Protein AF-A0A962ZLC1-F1 (afdb_monomer_lite)

Secondary structure (DSSP, 8-state):
------------PPPPTTS-S----TT-SSPPP--SS-----SSHHHHHHHHHHHHTT--HHHHHHHHHHHHHHH--

Structure (mmCIF, N/CA/C/O backbone):
data_AF-A0A962ZLC1-F1
#
_entry.id   AF-A0A962ZLC1-F1
#
loop_
_atom_site.group_PDB
_atom_site.id
_atom_site.type_symbol
_atom_site.label_atom_id
_atom_site.label_alt_id
_atom_site.label_comp_id
_atom_site.label_asym_id
_atom_site.label_entity_id
_atom_site.label_seq_id
_atom_site.pdbx_PDB_ins_code
_atom_site.Cartn_x
_atom_site.Cartn_y
_atom_site.Cartn_z
_atom_site.occupancy
_atom_site.B_iso_or_equiv
_atom_site.auth_seq_id
_atom_site.auth_comp_id
_atom_site.auth_asym_id
_atom_site.auth_atom_id
_atom_site.pdbx_PDB_model_num
ATOM 1 N N . MET A 1 1 ? 40.708 23.503 -28.028 1.00 41.28 1 MET A N 1
ATOM 2 C CA . MET A 1 1 ? 39.555 23.067 -28.839 1.00 41.28 1 MET A CA 1
ATOM 3 C C . MET A 1 1 ? 39.361 21.581 -28.590 1.00 41.28 1 MET A C 1
ATOM 5 O O . MET A 1 1 ? 40.009 20.773 -29.233 1.00 41.28 1 MET A O 1
ATOM 9 N N . ILE A 1 2 ? 38.576 21.242 -27.568 1.00 41.81 2 ILE A N 1
ATOM 10 C CA . ILE A 1 2 ? 38.172 19.868 -27.253 1.00 41.81 2 ILE A CA 1
ATOM 11 C C . ILE A 1 2 ? 36.653 19.873 -27.410 1.00 41.81 2 ILE A C 1
ATOM 13 O O . ILE A 1 2 ? 35.966 20.598 -26.693 1.00 41.81 2 ILE A O 1
ATOM 17 N N . LEU A 1 3 ? 36.156 19.162 -28.420 1.00 42.88 3 LEU A N 1
ATOM 18 C CA . LEU A 1 3 ? 34.732 18.935 -28.646 1.00 42.88 3 LEU A CA 1
ATOM 19 C C . LEU A 1 3 ? 34.267 17.855 -27.662 1.00 42.88 3 LEU A C 1
ATOM 21 O O . LEU A 1 3 ? 34.649 16.698 -27.802 1.00 42.88 3 LEU A O 1
ATOM 25 N N . TRP A 1 4 ? 33.454 18.231 -26.675 1.00 56.91 4 TRP A N 1
ATOM 26 C CA . TRP A 1 4 ? 32.644 17.284 -25.910 1.00 56.91 4 TRP A CA 1
ATOM 27 C C . TRP A 1 4 ? 31.412 16.930 -26.747 1.00 56.91 4 TRP A C 1
ATOM 29 O O . TRP A 1 4 ? 30.505 17.748 -26.893 1.00 56.91 4 TRP A O 1
ATOM 39 N N . GLN A 1 5 ? 31.387 15.729 -27.325 1.00 54.16 5 GLN A N 1
ATOM 40 C CA . GLN A 1 5 ? 30.148 15.132 -27.821 1.00 54.16 5 GLN A CA 1
ATOM 41 C C . GLN A 1 5 ? 29.251 14.838 -26.614 1.00 54.16 5 GLN A C 1
ATOM 43 O O . GLN A 1 5 ? 29.582 14.017 -25.762 1.00 54.16 5 GLN A O 1
ATOM 48 N N . LEU A 1 6 ? 28.140 15.569 -26.519 1.00 54.34 6 LEU A N 1
ATOM 49 C CA . LEU A 1 6 ? 27.022 15.238 -25.646 1.00 54.34 6 LEU A CA 1
ATOM 50 C C . LEU A 1 6 ? 26.408 13.940 -26.178 1.00 54.34 6 LEU A C 1
ATOM 52 O O . LEU A 1 6 ? 25.612 13.975 -27.115 1.00 54.34 6 LEU A O 1
ATOM 56 N N . GLU A 1 7 ? 26.785 12.800 -25.606 1.00 50.50 7 GLU A N 1
ATOM 57 C CA . GLU A 1 7 ? 25.963 11.602 -25.743 1.00 50.50 7 GLU A CA 1
ATOM 58 C C . GLU A 1 7 ? 24.585 11.933 -25.150 1.00 50.50 7 GLU A C 1
ATOM 60 O O . GLU A 1 7 ? 24.525 12.498 -24.048 1.00 50.50 7 GLU A O 1
ATOM 65 N N . PRO A 1 8 ? 23.471 11.648 -25.849 1.00 48.91 8 PRO A N 1
ATOM 66 C CA . PRO A 1 8 ? 22.155 11.824 -25.265 1.00 48.91 8 PRO A CA 1
ATOM 67 C C . PRO A 1 8 ? 22.109 10.963 -24.004 1.00 48.91 8 PRO A C 1
ATOM 69 O O . PRO A 1 8 ? 22.175 9.737 -24.091 1.00 48.91 8 PRO A O 1
ATOM 72 N N . VAL A 1 9 ? 22.048 11.604 -22.831 1.00 57.56 9 VAL A N 1
ATOM 73 C CA . VAL A 1 9 ? 21.804 10.919 -21.559 1.00 57.56 9 VAL A CA 1
ATOM 74 C C . VAL A 1 9 ? 20.514 10.152 -21.782 1.00 57.56 9 VAL A C 1
ATOM 76 O O . VAL A 1 9 ? 19.466 10.771 -21.973 1.00 57.56 9 VAL A O 1
ATOM 79 N N . GLY A 1 10 ? 20.648 8.831 -21.928 1.00 43.78 10 GLY A N 1
ATOM 80 C CA . GLY A 1 10 ? 19.616 7.980 -22.490 1.00 43.78 10 GLY A CA 1
ATOM 81 C C . GLY A 1 10 ? 18.281 8.311 -21.852 1.00 43.78 10 GLY A C 1
ATOM 82 O O . GLY A 1 10 ? 18.143 8.259 -20.630 1.00 43.78 10 GLY A O 1
ATOM 83 N N . ALA A 1 11 ? 17.309 8.683 -22.683 1.00 46.03 11 ALA A N 1
ATOM 84 C CA . ALA A 1 11 ? 15.922 8.632 -22.278 1.00 46.03 11 ALA A CA 1
ATOM 85 C C . ALA A 1 11 ? 15.719 7.227 -21.708 1.00 46.03 11 ALA A C 1
ATOM 87 O O . ALA A 1 11 ? 15.902 6.247 -22.434 1.00 46.03 11 ALA A O 1
ATOM 88 N N .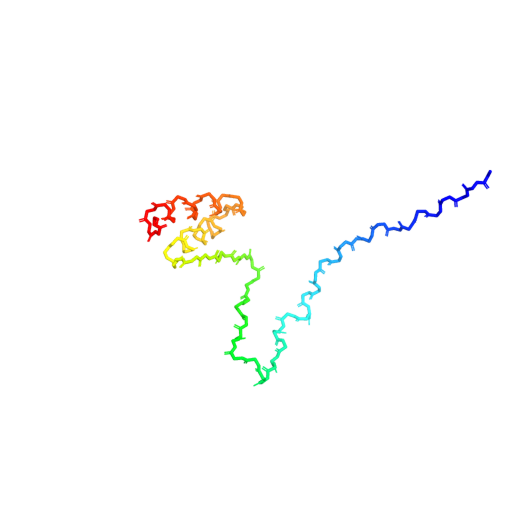 TYR A 1 12 ? 15.446 7.118 -20.406 1.00 45.28 12 TYR A N 1
ATOM 89 C CA . TYR A 1 12 ? 15.033 5.853 -19.818 1.00 45.28 12 TYR A CA 1
ATOM 90 C C . TYR A 1 12 ? 13.745 5.475 -20.540 1.00 45.28 12 TYR A C 1
ATOM 92 O O . TYR A 1 12 ? 12.678 6.009 -20.246 1.00 45.28 12 TYR A O 1
ATOM 100 N N . ALA A 1 13 ? 13.876 4.643 -21.571 1.00 44.00 13 ALA A N 1
ATOM 101 C CA . ALA A 1 13 ? 12.752 4.109 -22.302 1.00 44.00 13 ALA A CA 1
ATOM 102 C C . ALA A 1 13 ? 11.862 3.427 -21.266 1.00 44.00 13 ALA A C 1
ATOM 104 O O . ALA A 1 13 ? 12.312 2.513 -20.569 1.00 44.00 13 ALA A O 1
ATOM 105 N N . ALA A 1 14 ? 10.628 3.914 -21.125 1.00 50.47 14 ALA A N 1
ATOM 106 C CA . ALA A 1 14 ? 9.617 3.192 -20.376 1.00 50.47 14 ALA A CA 1
ATOM 107 C C . ALA A 1 14 ? 9.599 1.754 -20.925 1.00 50.47 14 ALA A C 1
ATOM 109 O O . ALA A 1 14 ? 9.617 1.587 -22.151 1.00 50.47 14 ALA A O 1
ATOM 110 N N . PRO A 1 15 ? 9.669 0.724 -20.064 1.00 47.94 15 PRO A N 1
ATOM 111 C CA . PRO A 1 15 ? 9.706 -0.652 -20.530 1.00 47.94 15 PRO A CA 1
ATOM 112 C C . PRO A 1 15 ? 8.491 -0.897 -21.431 1.00 47.94 15 PRO A C 1
ATOM 114 O O . PRO A 1 15 ? 7.358 -0.703 -21.006 1.00 47.94 15 PRO A O 1
ATOM 117 N N . ASN A 1 16 ? 8.760 -1.262 -22.689 1.00 55.19 16 ASN A N 1
ATOM 118 C CA . ASN A 1 16 ? 7.756 -1.503 -23.719 1.00 55.19 16 ASN A CA 1
ATOM 119 C C . ASN A 1 16 ? 6.670 -2.455 -23.200 1.00 55.19 16 ASN A C 1
ATOM 121 O O . ASN A 1 16 ? 6.957 -3.603 -22.851 1.00 55.19 16 ASN A O 1
ATOM 125 N N . ASP A 1 17 ? 5.416 -2.016 -23.283 1.00 51.38 17 ASP A N 1
ATOM 126 C CA . ASP A 1 17 ? 4.192 -2.739 -22.897 1.00 51.38 17 ASP A CA 1
ATOM 127 C C . ASP A 1 17 ? 3.951 -4.067 -23.665 1.00 51.38 17 ASP A C 1
ATOM 129 O O . ASP A 1 17 ? 2.920 -4.721 -23.506 1.00 51.38 17 ASP A O 1
ATOM 133 N N . ALA A 1 18 ? 4.897 -4.482 -24.517 1.00 48.72 18 ALA A N 1
ATOM 134 C CA . ALA A 1 18 ? 4.852 -5.680 -25.355 1.00 48.72 18 ALA A CA 1
ATOM 135 C C . ALA A 1 18 ? 5.754 -6.837 -24.862 1.00 48.72 18 ALA A C 1
ATOM 137 O O . ALA A 1 18 ? 5.689 -7.930 -25.419 1.00 48.72 18 ALA A O 1
ATOM 138 N N . GLN A 1 19 ? 6.563 -6.642 -23.810 1.00 52.53 19 GLN A N 1
ATOM 139 C CA . GLN A 1 19 ? 7.341 -7.711 -23.143 1.00 52.53 19 GLN A CA 1
ATOM 140 C C . GLN A 1 19 ? 6.680 -8.212 -21.841 1.00 52.53 19 GLN A C 1
ATOM 142 O O . GLN A 1 19 ? 7.272 -8.970 -21.080 1.00 52.53 19 GLN A O 1
ATOM 147 N N . SER A 1 20 ? 5.438 -7.801 -21.579 1.00 56.06 20 SER A N 1
ATOM 148 C CA . SER A 1 20 ? 4.780 -7.835 -20.264 1.00 56.06 20 SER A CA 1
ATOM 149 C C . SER A 1 20 ? 4.159 -9.175 -19.839 1.00 56.06 20 SER A C 1
ATOM 151 O O . SER A 1 20 ? 3.387 -9.207 -18.879 1.00 56.06 20 SER A O 1
ATOM 153 N N . ALA A 1 21 ? 4.471 -10.282 -20.514 1.00 56.44 21 ALA A N 1
ATOM 154 C CA . ALA A 1 21 ? 4.219 -11.608 -19.958 1.00 56.44 21 ALA A CA 1
ATOM 155 C C . ALA A 1 21 ? 5.491 -12.050 -19.226 1.00 56.44 21 ALA A C 1
ATOM 157 O O . ALA A 1 21 ? 6.564 -12.002 -19.835 1.00 56.44 21 ALA A O 1
ATOM 158 N N . PRO A 1 22 ? 5.418 -12.461 -17.946 1.00 62.44 22 PRO A N 1
ATOM 159 C CA . PRO A 1 22 ? 6.593 -13.000 -17.280 1.00 62.44 22 PRO A CA 1
ATOM 160 C C . PRO A 1 22 ? 7.175 -14.120 -18.139 1.00 62.44 22 PRO A C 1
ATOM 162 O O . PRO A 1 22 ? 6.429 -14.948 -18.665 1.00 62.44 22 PRO A O 1
ATOM 165 N N . ILE A 1 23 ? 8.500 -14.123 -18.314 1.00 68.31 23 ILE A N 1
ATOM 166 C CA . ILE A 1 23 ? 9.189 -15.252 -18.937 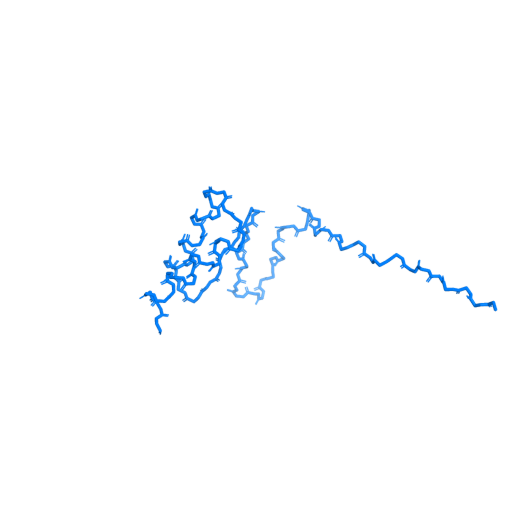1.00 68.31 23 ILE A CA 1
ATOM 167 C C . ILE A 1 23 ? 8.805 -16.473 -18.102 1.00 68.31 23 ILE A C 1
ATOM 169 O O . ILE A 1 23 ? 9.198 -16.571 -16.940 1.00 68.31 23 ILE A O 1
ATOM 173 N N . ILE A 1 24 ? 7.989 -17.365 -18.669 1.00 65.00 24 ILE A N 1
ATOM 174 C CA . ILE A 1 24 ? 7.573 -18.594 -17.995 1.00 65.00 24 ILE A CA 1
ATOM 175 C C . ILE A 1 24 ? 8.769 -19.547 -18.023 1.00 65.00 24 ILE A C 1
ATOM 177 O O . ILE A 1 24 ? 8.892 -20.419 -18.884 1.00 65.00 24 ILE A O 1
ATOM 181 N N . ASP A 1 25 ? 9.697 -19.329 -17.096 1.00 72.31 25 ASP A N 1
ATOM 182 C CA . ASP A 1 25 ? 10.783 -20.252 -16.819 1.00 72.31 25 ASP A CA 1
ATOM 183 C C . ASP A 1 25 ? 10.253 -21.339 -15.885 1.00 72.31 25 ASP A C 1
ATOM 185 O O . ASP A 1 25 ? 9.989 -21.117 -14.707 1.00 72.31 25 ASP A O 1
ATOM 189 N N . HIS A 1 26 ? 10.114 -22.544 -16.420 1.00 73.31 26 HIS A N 1
ATOM 190 C CA . HIS A 1 26 ? 9.684 -23.735 -15.690 1.00 73.31 26 HIS A CA 1
ATOM 191 C C . HIS A 1 26 ? 10.677 -24.154 -14.587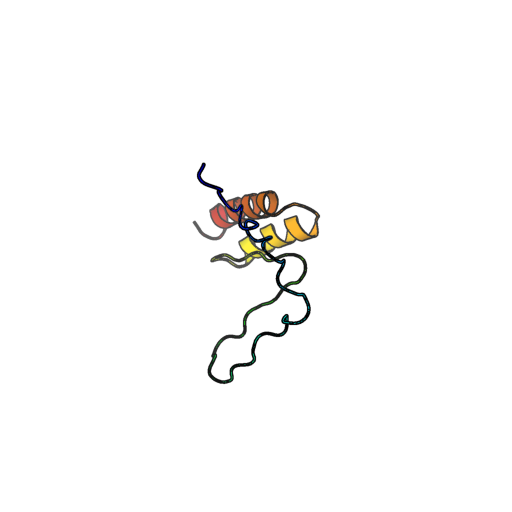 1.00 73.31 26 HIS A C 1
ATOM 193 O O . HIS A 1 26 ? 10.360 -25.028 -13.782 1.00 73.31 26 HIS A O 1
ATOM 199 N N . ARG A 1 27 ? 11.865 -23.534 -14.515 1.00 78.50 27 ARG A N 1
ATOM 200 C CA . ARG A 1 27 ? 12.793 -23.651 -13.379 1.00 78.50 27 ARG A CA 1
ATOM 201 C C . ARG A 1 27 ? 12.481 -22.676 -12.237 1.00 78.50 27 ARG A C 1
ATOM 203 O O . ARG A 1 27 ? 12.977 -22.880 -11.127 1.00 78.50 27 ARG A O 1
ATOM 210 N N . GLN A 1 28 ? 11.686 -21.629 -12.466 1.00 74.44 28 GLN A N 1
ATOM 211 C CA . GLN A 1 28 ? 11.284 -20.690 -11.422 1.00 74.44 28 GLN A CA 1
ATOM 212 C C . GLN A 1 28 ? 10.111 -21.251 -10.615 1.00 74.44 28 GLN A C 1
ATOM 214 O O . GLN A 1 28 ? 9.059 -21.592 -11.145 1.00 74.44 28 GLN A O 1
ATOM 219 N N . ARG A 1 29 ? 10.294 -21.332 -9.293 1.00 76.94 29 ARG A N 1
ATOM 220 C CA . ARG A 1 29 ? 9.277 -21.843 -8.355 1.00 76.94 29 ARG A CA 1
ATOM 221 C C . ARG A 1 29 ? 8.219 -20.808 -7.966 1.00 76.94 29 ARG A C 1
ATOM 223 O O . ARG A 1 29 ? 7.222 -21.172 -7.354 1.00 76.94 29 ARG A O 1
ATOM 230 N N . PHE A 1 30 ? 8.438 -19.541 -8.308 1.00 78.56 30 PHE A N 1
ATOM 231 C CA . PHE A 1 30 ? 7.537 -18.440 -7.996 1.00 78.56 30 PHE A CA 1
ATOM 232 C C . PHE A 1 30 ? 7.337 -17.598 -9.245 1.00 78.56 30 PHE A C 1
ATOM 234 O O . PHE A 1 30 ? 8.306 -17.141 -9.849 1.00 78.56 30 PHE A O 1
ATOM 241 N N . LEU A 1 31 ? 6.076 -17.411 -9.618 1.00 81.12 31 LEU A N 1
ATOM 242 C CA . LEU A 1 31 ? 5.705 -16.498 -10.686 1.00 81.12 31 LEU A CA 1
ATOM 243 C C . LEU A 1 31 ? 5.596 -15.087 -10.100 1.00 81.12 31 LEU A C 1
ATOM 245 O O . LEU A 1 31 ? 5.037 -14.931 -9.010 1.00 81.12 31 LEU A O 1
ATOM 249 N N . PRO A 1 32 ? 6.110 -14.058 -10.789 1.00 81.75 32 PRO A N 1
ATOM 250 C CA . PRO A 1 32 ? 5.944 -12.693 -10.328 1.00 81.75 32 PRO A CA 1
ATOM 251 C C . PRO A 1 32 ? 4.468 -12.298 -10.401 1.00 81.75 32 PRO A C 1
ATOM 253 O O . PRO A 1 32 ? 3.760 -12.619 -11.359 1.00 81.75 32 PRO A O 1
ATOM 256 N N . VAL A 1 33 ? 4.017 -11.551 -9.398 1.00 86.88 33 VAL A N 1
ATOM 257 C CA . VAL A 1 33 ? 2.749 -10.827 -9.487 1.00 86.88 33 VAL A CA 1
ATOM 258 C C . VAL A 1 33 ? 2.980 -9.621 -10.390 1.00 86.88 33 VAL A C 1
ATOM 260 O O . VAL A 1 33 ? 3.984 -8.927 -10.250 1.00 86.88 33 VAL A O 1
ATOM 263 N N . VAL A 1 34 ? 2.071 -9.374 -11.330 1.00 85.44 34 VAL A N 1
ATOM 264 C CA . VAL A 1 34 ? 2.144 -8.243 -12.263 1.00 85.44 34 VAL A CA 1
ATOM 265 C C . VAL A 1 34 ? 0.894 -7.381 -12.135 1.00 85.44 34 VAL A C 1
ATOM 267 O O . VAL A 1 34 ? -0.216 -7.896 -12.014 1.00 85.44 34 VAL A O 1
ATOM 270 N N . ALA A 1 35 ? 1.070 -6.062 -12.170 1.00 89.12 35 ALA A N 1
ATOM 271 C CA . ALA A 1 35 ? -0.020 -5.094 -12.126 1.00 89.12 35 ALA A CA 1
ATOM 272 C C . ALA A 1 35 ? 0.264 -3.948 -13.103 1.00 89.12 35 ALA A C 1
ATOM 274 O O . ALA A 1 35 ? 1.403 -3.507 -13.219 1.00 89.12 35 ALA A O 1
ATOM 275 N N . ARG A 1 36 ? -0.768 -3.472 -13.813 1.00 89.75 36 ARG A N 1
ATOM 276 C CA . ARG A 1 36 ? -0.622 -2.403 -14.821 1.00 89.75 36 ARG A CA 1
ATOM 277 C C . ARG A 1 36 ? -0.590 -1.002 -14.208 1.00 89.75 36 ARG A C 1
ATOM 279 O O . ARG A 1 36 ? 0.148 -0.153 -14.680 1.00 89.75 36 ARG A O 1
ATOM 286 N N . ASN A 1 37 ? -1.402 -0.773 -13.175 1.00 89.75 37 ASN A N 1
ATOM 287 C CA . ASN A 1 37 ? -1.709 0.580 -12.692 1.00 89.75 37 ASN A CA 1
ATOM 288 C C . ASN A 1 37 ? -0.995 0.939 -11.380 1.00 89.75 37 ASN A C 1
ATOM 290 O O . ASN A 1 37 ? -0.922 2.107 -11.022 1.00 89.75 37 ASN A O 1
ATOM 294 N N . GLY A 1 38 ? -0.495 -0.056 -10.648 1.00 92.31 38 GLY A N 1
ATOM 295 C CA . GLY A 1 38 ? 0.149 0.142 -9.354 1.00 92.31 38 GLY A CA 1
ATOM 296 C C . GLY A 1 38 ? 0.228 -1.153 -8.555 1.00 92.31 38 GLY A C 1
ATOM 297 O O . GLY A 1 38 ? -0.543 -2.086 -8.786 1.00 92.31 38 GLY A O 1
ATOM 298 N N . MET A 1 39 ? 1.177 -1.211 -7.626 1.00 97.62 39 MET A N 1
ATOM 299 C CA . MET A 1 39 ? 1.404 -2.343 -6.734 1.00 97.62 39 MET A CA 1
ATOM 300 C C . MET A 1 39 ? 1.887 -1.827 -5.381 1.00 97.62 39 MET A C 1
ATOM 302 O O . MET A 1 39 ? 2.697 -0.905 -5.328 1.00 97.62 39 MET A O 1
ATOM 306 N N . VAL A 1 40 ? 1.417 -2.454 -4.306 1.00 97.75 40 VAL A N 1
ATOM 307 C CA . VAL A 1 40 ? 1.936 -2.266 -2.949 1.00 97.75 40 VAL A CA 1
ATOM 308 C C . VAL A 1 40 ? 2.444 -3.617 -2.466 1.00 97.75 40 VAL A C 1
ATOM 310 O O . VAL A 1 40 ? 1.760 -4.627 -2.622 1.00 97.75 40 VAL A O 1
ATOM 313 N N . VAL A 1 41 ? 3.660 -3.641 -1.927 1.00 97.25 41 VAL A N 1
ATOM 314 C CA . VAL A 1 41 ? 4.317 -4.848 -1.412 1.00 97.25 41 VAL A CA 1
ATOM 315 C C . VAL A 1 41 ? 4.833 -4.536 -0.017 1.00 97.25 41 VAL A C 1
ATOM 317 O O . VAL A 1 41 ? 5.434 -3.487 0.201 1.00 97.25 41 VAL A O 1
ATOM 320 N N . GLY A 1 42 ? 4.613 -5.447 0.922 1.00 96.00 42 GLY A N 1
ATOM 321 C CA . GLY A 1 42 ? 5.046 -5.291 2.302 1.00 96.00 42 GLY A CA 1
ATOM 322 C C . GLY A 1 42 ? 5.062 -6.626 3.045 1.00 96.00 42 GLY A C 1
ATOM 323 O O . GLY A 1 42 ? 4.650 -7.643 2.484 1.00 96.00 42 GLY A O 1
ATOM 324 N N . PRO A 1 43 ? 5.552 -6.632 4.295 1.00 96.56 43 PRO A N 1
ATOM 325 C CA . PRO A 1 43 ? 5.658 -7.841 5.112 1.00 96.56 43 PRO A CA 1
ATOM 326 C C . PRO A 1 43 ? 4.307 -8.346 5.648 1.00 96.56 43 PRO A C 1
ATOM 328 O O . PRO A 1 43 ? 4.233 -9.473 6.126 1.00 96.56 43 PRO A O 1
ATOM 331 N N . GLU A 1 44 ? 3.249 -7.536 5.576 1.00 98.19 44 GLU A N 1
ATOM 332 C CA . GLU A 1 44 ? 1.935 -7.831 6.146 1.00 98.19 44 GLU A CA 1
ATOM 333 C C . GLU A 1 44 ? 0.828 -7.470 5.141 1.00 98.19 44 GLU A C 1
ATOM 335 O O . GLU A 1 44 ? 0.902 -6.449 4.450 1.00 98.19 44 GLU A O 1
ATOM 340 N N . GLN A 1 45 ? -0.167 -8.353 5.015 1.00 98.19 45 GLN A N 1
ATOM 341 C CA . GLN A 1 45 ? -1.170 -8.285 3.954 1.00 98.19 45 GLN A CA 1
ATOM 342 C C . GLN A 1 45 ? -2.159 -7.128 4.150 1.00 98.19 45 GLN A C 1
ATOM 344 O O . GLN A 1 45 ? -2.417 -6.403 3.192 1.00 98.19 45 GLN A O 1
ATOM 349 N N . LEU A 1 46 ? -2.688 -6.921 5.359 1.00 98.25 46 LEU A N 1
ATOM 350 C CA . LEU A 1 46 ? -3.673 -5.871 5.640 1.00 98.25 46 LEU A CA 1
ATOM 351 C C . LEU A 1 46 ? -3.085 -4.478 5.390 1.0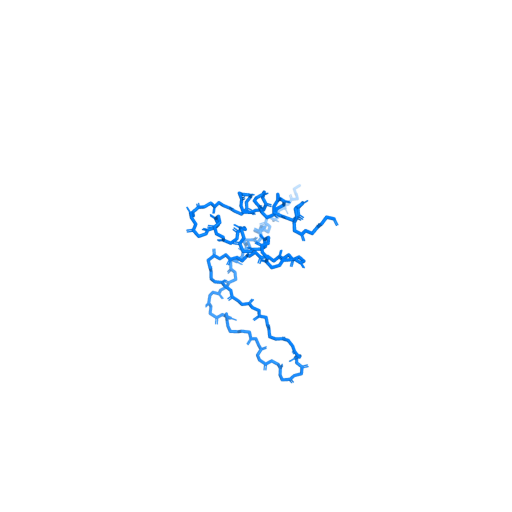0 98.25 46 LEU A C 1
ATOM 353 O O . LEU A 1 46 ? -3.747 -3.616 4.819 1.00 98.25 46 LEU A O 1
ATOM 357 N N . ALA A 1 47 ? -1.824 -4.255 5.744 1.00 98.69 47 ALA A N 1
ATOM 358 C CA . ALA A 1 47 ? -1.138 -2.998 5.504 1.00 98.69 47 ALA A CA 1
ATOM 359 C C . ALA A 1 47 ? -0.922 -2.744 4.011 1.00 98.69 47 ALA A C 1
ATOM 361 O O . ALA A 1 47 ? -1.150 -1.628 3.537 1.00 98.69 47 ALA A O 1
ATOM 362 N N . ALA A 1 48 ? -0.540 -3.777 3.253 1.00 98.56 48 ALA A N 1
ATOM 363 C CA . ALA A 1 48 ? -0.448 -3.675 1.800 1.00 98.56 48 ALA A CA 1
ATOM 364 C C . ALA A 1 48 ? -1.821 -3.391 1.160 1.00 98.56 48 ALA A C 1
ATOM 366 O O . ALA A 1 48 ? -1.908 -2.596 0.223 1.00 98.56 48 ALA A O 1
ATOM 367 N N . GLU A 1 49 ? -2.900 -3.982 1.683 1.00 98.56 49 GLU A N 1
ATOM 368 C CA . GLU A 1 49 ? -4.275 -3.725 1.241 1.00 98.56 49 GLU A CA 1
ATOM 369 C C . GLU A 1 49 ? -4.723 -2.283 1.523 1.00 98.56 49 GLU A C 1
ATOM 371 O O . GLU A 1 49 ? -5.341 -1.665 0.655 1.00 98.56 49 GLU A O 1
ATOM 376 N N . VAL A 1 50 ? -4.357 -1.706 2.674 1.00 98.69 50 VAL A N 1
ATOM 377 C CA . VAL A 1 50 ? -4.629 -0.292 2.994 1.00 98.69 50 VAL A CA 1
ATOM 378 C C . VAL A 1 50 ? -3.932 0.640 1.998 1.00 98.69 50 VAL A C 1
ATOM 380 O O . VAL A 1 50 ? -4.573 1.528 1.434 1.00 98.69 50 VAL A O 1
ATOM 383 N N . GLY A 1 51 ? -2.644 0.418 1.717 1.00 98.69 51 GLY A N 1
ATOM 384 C CA . GLY A 1 51 ? -1.925 1.188 0.697 1.00 98.69 51 GLY A CA 1
ATOM 385 C C . GLY A 1 51 ? -2.524 1.027 -0.701 1.00 98.69 51 GLY A C 1
ATOM 386 O O . GLY A 1 51 ? -2.662 2.001 -1.443 1.00 98.69 51 GLY A O 1
ATOM 387 N N . LEU A 1 52 ? -2.921 -0.197 -1.060 1.00 98.56 52 LEU A N 1
ATOM 388 C CA . LEU A 1 52 ? -3.570 -0.483 -2.337 1.00 98.56 52 LEU A CA 1
ATOM 389 C C . LEU A 1 52 ? -4.916 0.240 -2.463 1.00 98.56 52 LEU A C 1
ATOM 391 O O . LEU A 1 52 ? -5.249 0.699 -3.556 1.00 98.56 52 LEU A O 1
ATOM 395 N N . GLN A 1 53 ? -5.678 0.360 -1.375 1.00 98.69 53 GLN A N 1
ATOM 396 C CA . GLN A 1 53 ? -6.937 1.096 -1.374 1.00 98.69 53 GLN A CA 1
ATOM 397 C C . GLN A 1 53 ? -6.711 2.586 -1.654 1.00 98.69 53 GLN A C 1
ATOM 399 O O . GLN A 1 53 ? -7.395 3.143 -2.505 1.00 98.69 53 GLN A O 1
ATOM 404 N N . VAL A 1 54 ? -5.680 3.200 -1.064 1.00 98.75 54 VAL A N 1
ATOM 405 C CA . VAL A 1 54 ? -5.319 4.599 -1.360 1.00 98.75 54 VAL A CA 1
ATOM 406 C C . VAL A 1 54 ? -4.951 4.800 -2.834 1.00 98.75 54 VAL A C 1
ATOM 408 O O . VAL A 1 54 ? -5.393 5.775 -3.439 1.00 98.75 54 VAL A O 1
ATOM 411 N N . LEU A 1 55 ? -4.213 3.866 -3.450 1.00 98.38 55 LEU A N 1
ATOM 412 C CA . LEU A 1 55 ? -3.955 3.914 -4.898 1.00 98.38 55 LEU A CA 1
ATOM 413 C C . LEU A 1 55 ? -5.246 3.791 -5.720 1.00 98.38 55 LEU A C 1
ATOM 415 O O . LEU A 1 55 ? -5.415 4.494 -6.715 1.00 98.38 55 LEU A O 1
ATOM 419 N N . ARG A 1 56 ? -6.163 2.896 -5.324 1.00 98.12 56 ARG A N 1
ATOM 420 C CA . ARG A 1 56 ? -7.464 2.717 -5.997 1.00 98.12 56 ARG A CA 1
ATOM 421 C C . ARG A 1 56 ? -8.344 3.958 -5.898 1.00 98.12 56 ARG A C 1
ATOM 423 O O . ARG A 1 56 ? -9.056 4.256 -6.853 1.00 98.12 56 ARG A O 1
ATOM 430 N N . ASP A 1 57 ? -8.243 4.684 -4.792 1.00 98.50 57 ASP A N 1
ATOM 431 C CA . ASP A 1 57 ? -8.996 5.910 -4.533 1.00 98.50 57 ASP A CA 1
ATOM 432 C C . ASP A 1 57 ? -8.373 7.146 -5.217 1.00 98.50 57 ASP A C 1
ATOM 434 O O . ASP A 1 57 ? -8.882 8.259 -5.089 1.00 98.50 57 ASP A O 1
ATOM 438 N N . GLY A 1 58 ? -7.297 6.958 -5.994 1.00 97.75 58 GLY A N 1
ATOM 439 C CA . GLY A 1 58 ? -6.658 7.999 -6.801 1.00 97.75 58 GLY A CA 1
ATOM 440 C C . GLY A 1 58 ? -5.478 8.704 -6.127 1.00 97.75 58 GLY A C 1
ATOM 441 O O . GLY A 1 58 ? -4.969 9.681 -6.677 1.00 97.75 58 GLY A O 1
ATOM 442 N N . GLY A 1 59 ? -5.031 8.222 -4.964 1.00 98.31 59 GLY A N 1
ATOM 443 C CA . GLY A 1 59 ? -3.801 8.680 -4.321 1.00 98.31 59 GLY A CA 1
ATOM 444 C C . GLY A 1 59 ? -2.547 8.284 -5.106 1.00 98.31 59 GLY A C 1
ATOM 445 O O . GLY A 1 59 ? -2.552 7.352 -5.915 1.00 98.31 59 GLY A O 1
ATOM 446 N N . ASN A 1 60 ? -1.446 8.992 -4.866 1.00 98.50 60 ASN A N 1
ATOM 447 C CA . ASN A 1 60 ? -0.160 8.680 -5.486 1.00 98.50 60 ASN A CA 1
ATOM 448 C C . ASN A 1 60 ? 0.639 7.640 -4.664 1.00 98.50 60 ASN A C 1
ATOM 450 O O . ASN A 1 60 ? 0.214 7.172 -3.606 1.00 98.50 60 ASN A O 1
ATOM 454 N N . ALA A 1 61 ? 1.834 7.281 -5.144 1.00 98.44 61 ALA A N 1
ATOM 455 C CA . ALA A 1 61 ? 2.700 6.304 -4.479 1.00 98.44 61 ALA A CA 1
ATOM 456 C C . ALA A 1 61 ? 3.152 6.724 -3.065 1.00 98.44 61 ALA A C 1
ATOM 458 O O . ALA A 1 61 ? 3.320 5.867 -2.199 1.00 98.44 61 ALA A O 1
ATOM 459 N N . VAL A 1 62 ? 3.340 8.023 -2.818 1.00 98.69 62 VAL A N 1
ATOM 460 C CA . VAL A 1 62 ? 3.697 8.568 -1.499 1.00 98.69 62 VAL A CA 1
ATOM 461 C C . VAL A 1 62 ? 2.514 8.446 -0.542 1.00 98.69 62 VAL A C 1
ATOM 463 O O . VAL A 1 62 ? 2.698 7.961 0.572 1.00 98.69 62 VAL A O 1
ATOM 466 N N . ASP A 1 63 ? 1.303 8.800 -0.982 1.00 98.69 63 ASP A N 1
ATOM 467 C CA . ASP A 1 63 ? 0.084 8.675 -0.170 1.00 98.69 63 ASP A CA 1
ATOM 468 C C . ASP A 1 63 ? -0.134 7.215 0.260 1.00 98.69 63 ASP A C 1
ATOM 470 O O . ASP A 1 63 ? -0.355 6.917 1.437 1.00 98.69 63 ASP A O 1
ATOM 474 N N . ALA A 1 64 ? 0.015 6.286 -0.690 1.00 98.75 64 ALA A N 1
ATOM 475 C CA . ALA A 1 64 ? -0.086 4.853 -0.443 1.00 98.75 64 ALA A CA 1
ATOM 476 C C . ALA A 1 64 ? 0.997 4.336 0.516 1.00 98.75 64 ALA A C 1
ATOM 478 O O . ALA A 1 64 ? 0.698 3.529 1.399 1.00 98.75 64 ALA A O 1
ATOM 479 N N . ALA A 1 65 ? 2.243 4.804 0.388 1.00 98.62 65 ALA A N 1
ATOM 480 C CA . ALA A 1 65 ? 3.333 4.423 1.285 1.00 98.62 65 ALA A CA 1
ATOM 481 C C . ALA A 1 65 ? 3.103 4.927 2.718 1.00 98.62 65 ALA A C 1
ATOM 483 O O . ALA A 1 65 ? 3.328 4.179 3.669 1.00 98.62 65 ALA A O 1
ATOM 484 N N . VAL A 1 66 ? 2.604 6.157 2.882 1.00 98.75 66 VAL A N 1
ATOM 485 C CA . VAL A 1 66 ? 2.259 6.722 4.196 1.00 98.75 66 VAL A CA 1
ATOM 486 C C . VAL A 1 66 ? 1.139 5.913 4.853 1.00 98.75 66 VAL A C 1
ATOM 488 O O . VAL A 1 66 ? 1.273 5.515 6.010 1.00 98.75 66 VAL A O 1
ATOM 491 N N . ALA A 1 67 ? 0.071 5.600 4.114 1.00 98.75 67 ALA A N 1
ATOM 492 C CA . ALA A 1 67 ? -1.029 4.783 4.626 1.00 98.75 67 ALA A CA 1
ATOM 493 C C . ALA A 1 67 ? -0.579 3.356 4.994 1.00 98.75 67 ALA A C 1
ATOM 495 O O . ALA A 1 67 ? -0.919 2.859 6.068 1.00 98.75 67 ALA A O 1
ATOM 496 N N . THR A 1 68 ? 0.251 2.733 4.150 1.00 98.81 68 THR A N 1
ATOM 497 C CA . THR A 1 68 ? 0.863 1.420 4.424 1.00 98.81 68 THR A CA 1
ATOM 498 C C . THR A 1 68 ? 1.711 1.470 5.694 1.00 98.81 68 THR A C 1
ATOM 500 O O . THR A 1 68 ? 1.598 0.587 6.537 1.00 98.81 68 THR A O 1
ATOM 503 N N . GLY A 1 69 ? 2.534 2.510 5.868 1.00 98.56 69 GLY A N 1
ATOM 504 C CA . GLY A 1 69 ? 3.385 2.679 7.048 1.00 98.56 69 GLY A CA 1
ATOM 505 C C . GLY A 1 69 ? 2.589 2.818 8.347 1.00 98.5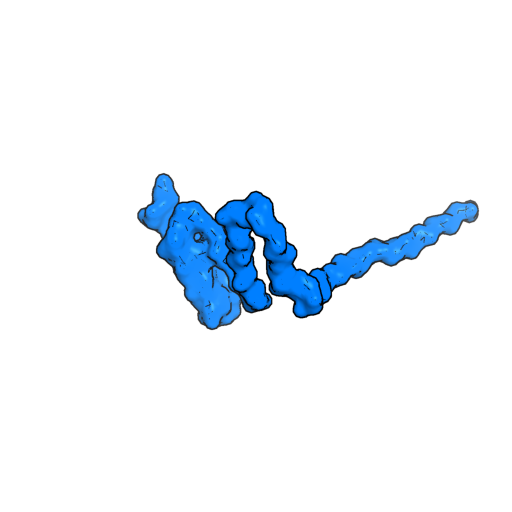6 69 GLY A C 1
ATOM 506 O O . GLY A 1 69 ? 2.923 2.173 9.339 1.00 98.56 69 GLY A O 1
ATOM 507 N N . PHE A 1 70 ? 1.501 3.597 8.337 1.00 98.56 70 PHE A N 1
ATOM 508 C CA . PHE A 1 70 ? 0.602 3.692 9.492 1.00 98.56 70 PHE A CA 1
ATOM 509 C C . PHE A 1 70 ? -0.097 2.368 9.803 1.00 98.56 70 PHE A C 1
ATOM 511 O O . PHE A 1 70 ? -0.226 2.018 10.974 1.00 98.56 70 PHE A O 1
ATOM 518 N N . ALA A 1 71 ? -0.525 1.622 8.783 1.00 98.69 71 ALA A N 1
ATOM 519 C CA . ALA A 1 71 ? -1.124 0.308 8.984 1.00 98.69 71 ALA A CA 1
ATOM 520 C C . ALA A 1 71 ? -0.109 -0.695 9.556 1.00 98.69 71 ALA A C 1
ATOM 522 O O . ALA A 1 71 ? -0.419 -1.352 10.546 1.00 98.69 71 ALA A O 1
ATOM 523 N N . LEU A 1 72 ? 1.119 -0.734 9.021 1.00 98.75 72 LEU A N 1
ATOM 524 C CA . LEU A 1 72 ? 2.204 -1.576 9.538 1.00 98.75 72 LEU A CA 1
ATOM 525 C C . LEU A 1 72 ? 2.491 -1.294 11.013 1.00 98.75 72 LEU A C 1
ATOM 527 O O . LEU A 1 72 ? 2.628 -2.233 11.782 1.00 98.75 72 LEU A O 1
ATOM 531 N N . ALA A 1 73 ? 2.500 -0.027 11.435 1.00 98.44 73 ALA A N 1
ATOM 532 C CA . ALA A 1 73 ? 2.712 0.329 12.840 1.00 98.44 73 ALA A CA 1
ATOM 533 C C . ALA A 1 73 ? 1.679 -0.294 13.807 1.00 98.44 73 ALA A C 1
ATOM 535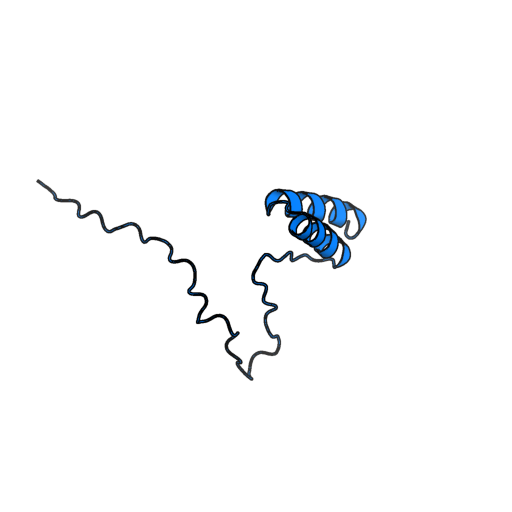 O O . ALA A 1 73 ? 1.920 -0.342 15.011 1.00 98.44 73 ALA A O 1
ATOM 536 N N . VAL A 1 74 ? 0.531 -0.754 13.296 1.00 98.00 74 VAL A N 1
ATOM 537 C CA . VAL A 1 74 ? -0.527 -1.414 14.074 1.00 98.00 74 VAL A CA 1
ATOM 538 C C . VAL A 1 74 ? -0.542 -2.924 13.842 1.00 98.00 74 VAL A C 1
ATOM 540 O O . VAL A 1 74 ? -0.681 -3.689 14.794 1.00 98.00 74 VAL A O 1
ATOM 543 N N . THR A 1 75 ? -0.437 -3.365 12.588 1.00 97.56 75 THR A N 1
ATOM 544 C CA . THR A 1 75 ? -0.600 -4.775 12.203 1.00 97.56 75 THR A CA 1
ATOM 545 C C . THR A 1 75 ? 0.702 -5.573 12.276 1.00 97.56 75 THR A C 1
ATOM 547 O O . THR A 1 75 ? 0.656 -6.801 12.350 1.00 97.56 75 THR A O 1
ATOM 550 N N . TYR A 1 76 ? 1.850 -4.891 12.284 1.00 97.00 76 TYR A N 1
ATOM 551 C CA . TYR A 1 76 ? 3.194 -5.468 12.260 1.00 97.00 76 TYR A CA 1
ATOM 552 C C . TYR A 1 76 ? 4.199 -4.591 13.058 1.00 97.00 76 TYR A C 1
ATOM 554 O O . TYR A 1 76 ? 5.007 -3.882 12.450 1.00 97.00 76 TYR A O 1
ATOM 562 N N . PRO A 1 77 ? 4.126 -4.583 14.407 1.00 85.88 77 PRO A N 1
ATOM 563 C CA . PRO A 1 77 ? 4.943 -3.716 15.265 1.00 85.88 77 PRO A CA 1
ATOM 564 C C . PRO A 1 77 ? 6.412 -4.147 15.403 1.00 85.88 77 PRO A C 1
ATOM 566 O O . PRO A 1 77 ? 6.696 -5.368 15.370 1.00 85.88 77 PRO A O 1
#

Foldseek 3Di:
DDDDDPDPPDPPPDPDPVVPDPPPDVPDPDDDDDDDQDAFDDPDDVLRVQLVVCVVVVHDNVSSVVSSVVVCVPRPD

Sequence (77 aa):
MILWQLEPVGAYAAPNDAQSAPIIDHRQRFLPVVARNGMVVGPEQLAAEVGLQVLRDGGNAVDAAVATGFALAVTYP

Radius of gyration: 19.2 Å; chains: 1; bounding box: 49×47×44 Å

pLDDT: mean 80.67, std 20.92, range [41.28, 98.81]